Protein AF-A0A8X6SL65-F1 (afdb_monomer)

pLDDT: mean 75.47, std 13.27, range [34.38, 93.31]

InterPro domains:
  IPR036397 Ribonuclease H superfamily [G3DSA:3.30.420.10] (1-70)

Nearest PDB structures (foldseek):
  6hyf-assembly3_C  TM=5.095E-01  e=6.539E+00  Rattus norvegicus
  2rbl-assembly1_B  TM=4.753E-01  e=6.964E+00  Homo sapiens
  1wf5-assembly1_A  TM=3.736E-01  e=4.484E+00  Homo sapiens

Secondary structure (DSSP, 8-state):
---GGGG--EEEEEEEETTS----TT-----SS---------TT--EEEEEEEEETTEEEEEEEEEEPPP--

Mean predicted aligned error: 11.42 Å

Organism: Trichonephila clavipes (NCBI:txid2585209)

Structure (mmCIF, N/CA/C/O backbone):
data_AF-A0A8X6SL65-F1
#
_entry.id   AF-A0A8X6SL65-F1
#
loop_
_atom_site.group_PDB
_atom_site.id
_atom_site.type_symbol
_atom_site.label_atom_id
_atom_site.label_alt_id
_atom_site.label_comp_id
_atom_site.label_asym_id
_atom_site.label_entity_id
_atom_site.label_seq_id
_atom_site.pdbx_PDB_ins_code
_atom_site.Cartn_x
_atom_site.Cartn_y
_atom_site.Cartn_z
_atom_site.occupancy
_atom_site.B_iso_or_equiv
_atom_site.auth_seq_id
_atom_site.auth_comp_id
_atom_site.auth_asym_id
_atom_site.auth_atom_id
_atom_site.pdbx_PDB_model_num
ATOM 1 N N . MET A 1 1 ? 11.065 -2.843 -28.227 1.00 61.44 1 MET A N 1
ATOM 2 C CA . MET A 1 1 ? 10.250 -1.823 -27.534 1.00 61.44 1 MET A CA 1
ATOM 3 C C . MET A 1 1 ? 10.866 -1.637 -26.160 1.00 61.44 1 MET A C 1
ATOM 5 O O . MET A 1 1 ? 11.121 -2.636 -25.505 1.00 61.44 1 MET A O 1
ATOM 9 N N . VAL A 1 2 ? 11.252 -0.421 -25.775 1.00 75.06 2 VAL A N 1
ATOM 10 C CA . VAL A 1 2 ? 11.860 -0.200 -24.453 1.00 75.06 2 VAL A CA 1
ATOM 11 C C . VAL A 1 2 ? 10.757 -0.350 -23.409 1.00 75.06 2 VAL A C 1
ATOM 13 O O . VAL A 1 2 ? 9.766 0.374 -23.470 1.00 75.06 2 VAL A O 1
ATOM 16 N N . ASP A 1 3 ? 10.924 -1.280 -22.470 1.00 82.56 3 ASP A N 1
ATOM 17 C CA . ASP A 1 3 ? 9.999 -1.492 -21.351 1.00 82.56 3 ASP A CA 1
ATOM 18 C C . ASP A 1 3 ? 10.092 -0.327 -20.356 1.00 82.56 3 ASP A C 1
ATOM 20 O O . ASP A 1 3 ? 10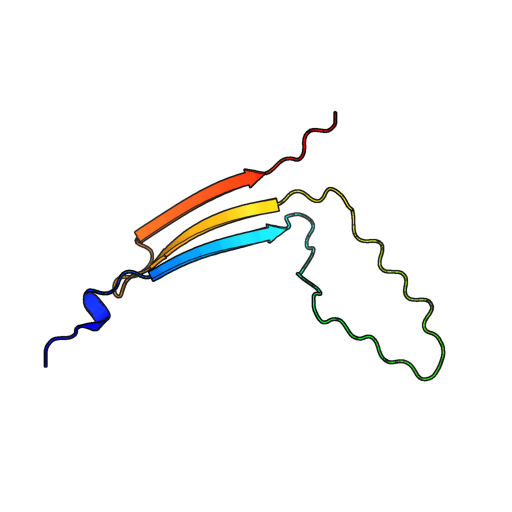.692 -0.428 -19.285 1.00 82.56 3 ASP A O 1
ATOM 24 N N . PHE A 1 4 ? 9.525 0.820 -20.731 1.00 84.00 4 PHE A N 1
ATOM 25 C CA . PHE A 1 4 ? 9.557 2.054 -19.946 1.00 84.00 4 PHE A CA 1
ATOM 26 C C . PHE A 1 4 ? 8.999 1.856 -18.531 1.00 84.00 4 PHE A C 1
ATOM 28 O O . PHE A 1 4 ? 9.556 2.376 -17.568 1.00 84.00 4 PHE A O 1
ATOM 35 N N . HIS A 1 5 ? 7.977 1.009 -18.392 1.00 83.00 5 HIS A N 1
ATOM 36 C CA . HIS A 1 5 ? 7.362 0.663 -17.111 1.00 83.00 5 HIS A CA 1
ATOM 37 C C . HIS A 1 5 ? 8.348 0.059 -16.094 1.00 83.00 5 HIS A C 1
ATOM 39 O O . HIS A 1 5 ? 8.139 0.202 -14.894 1.00 83.00 5 HIS A O 1
ATOM 45 N N . LYS A 1 6 ? 9.461 -0.549 -16.538 1.00 88.00 6 LYS A N 1
ATOM 46 C CA . LYS A 1 6 ? 10.504 -1.085 -15.642 1.00 88.00 6 LYS A CA 1
ATOM 47 C C . LYS A 1 6 ? 11.371 -0.011 -14.988 1.00 88.00 6 LYS A C 1
ATOM 49 O O . LYS A 1 6 ? 12.114 -0.316 -14.062 1.00 88.00 6 LYS A O 1
ATOM 54 N N . ARG A 1 7 ? 11.288 1.232 -15.468 1.00 87.88 7 ARG A N 1
ATOM 55 C CA . ARG A 1 7 ? 12.038 2.387 -14.954 1.00 87.88 7 ARG A CA 1
ATOM 56 C C . ARG A 1 7 ? 11.180 3.321 -14.099 1.00 87.88 7 ARG A C 1
ATOM 58 O O . ARG A 1 7 ? 11.696 4.318 -13.609 1.00 87.88 7 ARG A O 1
ATOM 65 N N . ILE A 1 8 ? 9.890 3.021 -13.943 1.00 90.62 8 ILE A N 1
ATOM 66 C CA . ILE A 1 8 ? 8.976 3.821 -13.128 1.00 90.62 8 ILE A CA 1
ATOM 67 C C . ILE A 1 8 ? 9.066 3.347 -11.677 1.00 90.62 8 ILE A C 1
ATOM 69 O O . ILE A 1 8 ? 8.971 2.150 -11.399 1.00 90.62 8 ILE A O 1
ATOM 73 N N . LEU A 1 9 ? 9.232 4.305 -10.767 1.00 92.44 9 LEU A N 1
ATOM 74 C CA . LEU A 1 9 ? 9.130 4.109 -9.327 1.00 92.44 9 LEU A CA 1
ATOM 75 C C . LEU A 1 9 ? 7.818 4.738 -8.853 1.00 92.44 9 LEU A C 1
ATOM 77 O O . LEU A 1 9 ? 7.602 5.934 -9.036 1.00 92.44 9 LEU A O 1
ATOM 81 N N . PHE A 1 10 ? 6.953 3.934 -8.249 1.00 91.94 10 PHE A N 1
ATOM 82 C CA . PHE A 1 10 ? 5.747 4.390 -7.571 1.00 91.94 10 PHE A CA 1
ATOM 83 C C . PHE A 1 10 ? 6.043 4.541 -6.084 1.00 91.94 10 PHE A C 1
ATOM 85 O O . PHE A 1 10 ? 6.762 3.722 -5.515 1.00 91.94 10 PHE A O 1
ATOM 92 N N . SER A 1 11 ? 5.480 5.556 -5.441 1.00 93.31 11 SER A N 1
ATOM 93 C CA . SER A 1 11 ? 5.577 5.738 -3.995 1.00 93.31 11 SER A CA 1
ATOM 94 C C . SER A 1 11 ? 4.266 6.263 -3.450 1.00 93.31 11 SER A C 1
ATOM 96 O O . SER A 1 11 ? 3.658 7.119 -4.08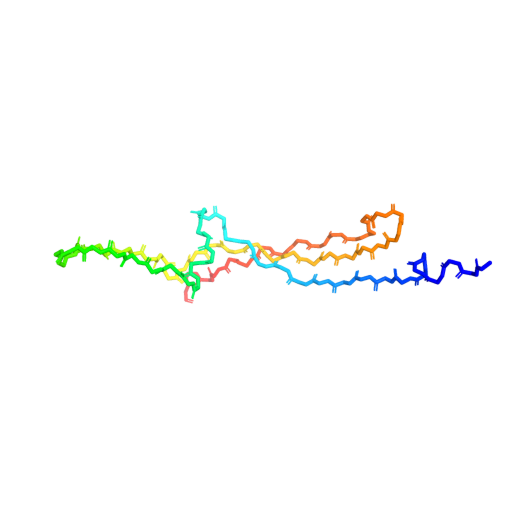9 1.00 93.31 11 SER A O 1
ATOM 98 N N . ASP A 1 12 ? 3.866 5.782 -2.280 1.00 93.25 12 ASP A N 1
ATOM 99 C CA . ASP A 1 12 ? 2.645 6.232 -1.619 1.00 93.25 12 ASP A CA 1
ATOM 100 C C . ASP A 1 12 ? 2.762 6.157 -0.091 1.00 93.25 12 ASP A C 1
ATOM 102 O O . ASP A 1 12 ? 3.623 5.451 0.458 1.00 93.25 12 ASP A O 1
ATOM 106 N N . GLU A 1 13 ? 1.878 6.891 0.578 1.00 91.44 13 GLU A N 1
ATOM 107 C CA . GLU A 1 13 ? 1.669 6.873 2.019 1.00 91.44 13 GLU A CA 1
ATOM 108 C C . GLU A 1 13 ? 0.302 6.258 2.341 1.00 91.44 13 GLU A C 1
ATOM 110 O O . GLU A 1 13 ? -0.737 6.725 1.882 1.00 91.44 13 GLU A O 1
ATOM 115 N N . ALA A 1 14 ? 0.294 5.237 3.197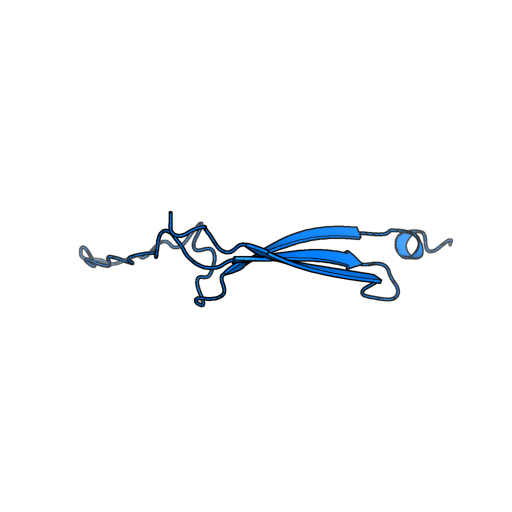 1.00 86.44 14 ALA A N 1
ATOM 116 C CA . ALA A 1 14 ? -0.927 4.604 3.676 1.00 86.44 14 ALA A CA 1
ATOM 117 C C . ALA A 1 14 ? -0.990 4.606 5.208 1.00 86.44 14 ALA A C 1
ATOM 119 O O . ALA A 1 14 ? -0.005 4.320 5.895 1.00 86.44 14 ALA A O 1
ATOM 120 N N . HIS A 1 15 ? -2.178 4.875 5.748 1.00 84.19 15 HIS A N 1
ATOM 121 C CA . HIS A 1 15 ? -2.453 4.813 7.182 1.00 84.19 15 HIS A CA 1
ATOM 122 C C . HIS A 1 15 ? -3.269 3.564 7.521 1.00 84.19 15 HIS A C 1
ATOM 124 O O . HIS A 1 15 ? -4.352 3.349 6.976 1.00 84.19 15 HIS A O 1
ATOM 130 N N . PHE A 1 16 ? -2.776 2.774 8.472 1.00 79.75 16 PHE A N 1
ATOM 131 C CA . PHE A 1 16 ? -3.451 1.596 9.007 1.00 79.75 16 PHE A CA 1
ATOM 132 C C . PHE A 1 16 ? -3.790 1.821 10.473 1.00 79.75 16 PHE A C 1
ATOM 134 O O . PHE A 1 16 ? -2.924 2.188 11.263 1.00 79.75 16 PHE A O 1
ATOM 141 N N . TRP A 1 17 ? -5.034 1.578 10.861 1.00 79.31 17 TRP A N 1
ATOM 142 C CA . TRP A 1 17 ? -5.445 1.664 12.258 1.00 79.31 17 TRP A CA 1
ATOM 143 C C . TRP A 1 17 ? -5.229 0.308 12.937 1.00 79.31 17 TRP A C 1
ATOM 145 O O . TRP A 1 17 ? -5.661 -0.724 12.423 1.00 79.31 17 TRP A O 1
ATOM 155 N N . LEU A 1 18 ? -4.536 0.288 14.079 1.00 75.00 18 LEU A N 1
ATOM 156 C CA . LEU A 1 18 ? -4.135 -0.959 14.753 1.00 75.00 18 LEU A CA 1
ATOM 157 C C . LEU A 1 18 ? -5.258 -1.596 15.584 1.00 75.00 18 LEU A C 1
ATOM 159 O O 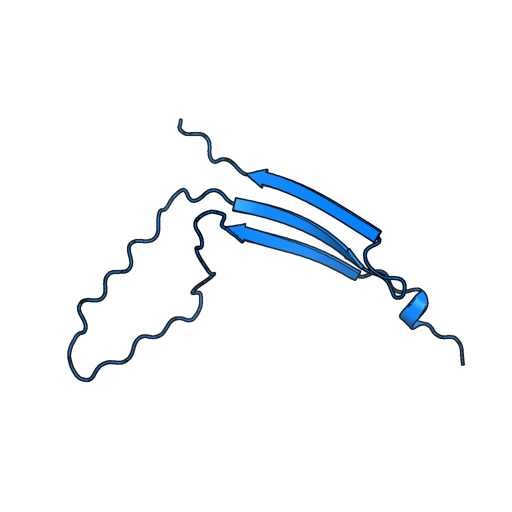. LEU A 1 18 ? -5.164 -2.752 15.979 1.00 75.00 18 LEU A O 1
ATOM 163 N N . ASN A 1 19 ? -6.345 -0.867 15.814 1.00 72.81 19 ASN A N 1
ATOM 164 C CA . ASN A 1 19 ? -7.528 -1.314 16.550 1.00 72.81 19 ASN A CA 1
ATOM 165 C C . ASN A 1 19 ? -8.549 -2.080 15.680 1.00 72.81 19 ASN A C 1
ATOM 167 O O . ASN A 1 19 ? -9.699 -2.234 16.084 1.00 72.81 19 ASN A O 1
ATOM 171 N N . GLY A 1 20 ? -8.175 -2.495 14.462 1.00 62.56 20 GLY A N 1
ATOM 172 C CA . GLY A 1 20 ? -9.102 -3.121 13.511 1.00 62.56 20 GLY A CA 1
ATOM 173 C C . GLY A 1 20 ? -10.126 -2.150 12.910 1.00 62.56 20 GLY A C 1
ATOM 174 O O . GLY A 1 20 ? -11.067 -2.580 12.239 1.00 62.56 20 GLY A O 1
ATOM 175 N N . TYR A 1 21 ? -9.956 -0.841 13.124 1.00 64.75 21 TYR A N 1
ATOM 176 C CA . TYR A 1 21 ? -10.792 0.180 12.510 1.00 64.75 21 TYR A CA 1
ATOM 177 C C . TYR A 1 21 ? -10.494 0.267 11.012 1.00 64.75 21 TYR A C 1
ATOM 179 O O . TYR A 1 21 ? -9.480 0.805 10.569 1.00 64.75 21 TYR A O 1
ATOM 187 N N . PHE A 1 22 ? -11.399 -0.274 10.205 1.00 59.09 22 PHE A N 1
ATOM 188 C CA . PHE A 1 22 ? -11.414 0.004 8.776 1.00 59.09 22 PHE A CA 1
ATOM 189 C C . PHE A 1 22 ? -11.933 1.419 8.532 1.00 59.09 22 PHE A C 1
ATOM 191 O O . PHE A 1 22 ? -12.856 1.874 9.206 1.00 59.09 22 PHE A O 1
ATOM 198 N N . ASN A 1 23 ? -11.366 2.105 7.539 1.00 60.97 23 ASN A N 1
ATOM 199 C CA . ASN A 1 23 ? -11.844 3.414 7.117 1.00 60.97 23 ASN A CA 1
ATOM 200 C C . ASN A 1 23 ? -13.271 3.281 6.542 1.00 60.97 23 ASN A C 1
ATOM 202 O O . ASN A 1 23 ? -13.459 2.976 5.367 1.00 60.97 23 ASN A O 1
ATOM 206 N N . LYS A 1 24 ? -14.289 3.478 7.387 1.00 63.97 24 L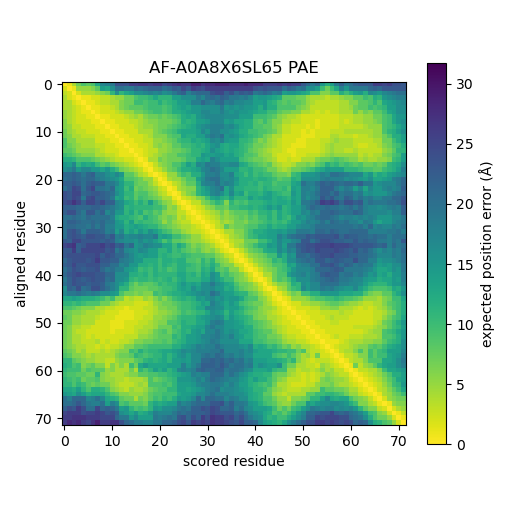YS A N 1
ATOM 207 C CA . LYS A 1 24 ? -15.719 3.382 7.051 1.00 63.97 24 LYS A CA 1
ATOM 208 C C . LYS A 1 24 ? -16.239 4.636 6.345 1.00 63.97 24 LYS A C 1
ATOM 210 O O . LYS A 1 24 ? -17.387 5.023 6.545 1.00 63.97 24 LYS A O 1
ATOM 215 N N . HIS A 1 25 ? -15.417 5.268 5.508 1.00 58.47 25 HIS A N 1
ATOM 216 C CA . HIS A 1 25 ? -15.733 6.563 4.902 1.00 58.47 25 HIS A CA 1
ATOM 217 C C . HIS A 1 25 ? -17.021 6.556 4.052 1.00 58.47 25 HIS A C 1
ATOM 219 O O . HIS A 1 25 ? -17.533 7.623 3.747 1.00 58.47 25 HIS A O 1
ATOM 225 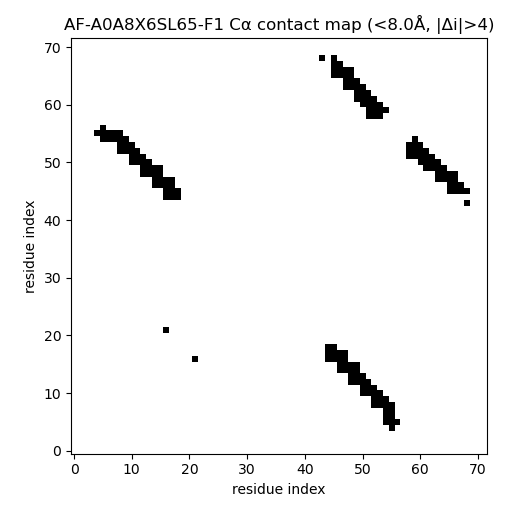N N . ASN A 1 26 ? -17.569 5.375 3.722 1.00 59.72 26 ASN A N 1
ATOM 226 C CA . ASN A 1 26 ? -18.870 5.190 3.071 1.00 59.72 26 ASN A CA 1
ATOM 227 C C . ASN A 1 26 ? -19.679 3.997 3.642 1.00 59.72 26 ASN A C 1
ATOM 229 O O . ASN A 1 26 ? -20.312 3.257 2.887 1.00 59.72 26 ASN A O 1
ATOM 233 N N . CYS A 1 27 ? -19.676 3.749 4.959 1.00 67.12 27 CYS A N 1
ATOM 234 C CA . CYS A 1 27 ? -20.591 2.747 5.529 1.00 67.12 27 CYS A CA 1
ATOM 235 C C . CYS A 1 27 ? -22.014 3.308 5.641 1.00 67.12 27 CYS A C 1
ATOM 237 O O . CYS A 1 27 ? -22.319 4.060 6.563 1.00 67.12 27 CYS A O 1
ATOM 239 N N . ARG A 1 28 ? -22.901 2.901 4.727 1.00 72.44 28 ARG A N 1
ATOM 240 C CA . ARG A 1 28 ? -24.338 3.186 4.811 1.00 72.44 28 ARG A CA 1
ATOM 241 C C . ARG A 1 28 ? -25.093 1.940 5.266 1.00 72.44 28 ARG A C 1
ATOM 243 O O . ARG A 1 28 ? -25.142 0.949 4.545 1.00 72.44 28 ARG A O 1
ATOM 250 N N . ILE A 1 29 ? -25.657 1.999 6.469 1.00 71.12 29 ILE A N 1
ATOM 251 C CA . ILE A 1 29 ? -26.516 0.951 7.030 1.00 71.12 29 ILE A CA 1
ATOM 252 C C . ILE A 1 29 ? -27.953 1.264 6.602 1.00 71.12 29 ILE A C 1
ATOM 254 O O . ILE A 1 29 ? -28.433 2.372 6.834 1.00 71.12 29 ILE A O 1
ATOM 258 N N . TRP A 1 30 ? -28.627 0.309 5.964 1.00 78.44 30 TRP A N 1
ATOM 259 C CA . TRP A 1 30 ? -30.034 0.424 5.577 1.00 78.44 30 TRP A CA 1
ATOM 260 C C . TRP A 1 30 ? -30.888 -0.493 6.454 1.00 78.44 30 TRP A C 1
ATOM 262 O O . TRP A 1 30 ? -30.490 -1.621 6.728 1.00 78.44 30 TRP A O 1
ATOM 272 N N . SER A 1 31 ? -32.044 -0.005 6.901 1.00 74.25 31 SER A N 1
ATOM 273 C CA . SER A 1 31 ? -33.027 -0.753 7.693 1.00 74.25 31 SER A CA 1
ATOM 274 C C . SER A 1 31 ? -34.415 -0.146 7.474 1.00 74.25 31 SER A C 1
ATOM 276 O O . SER A 1 31 ? -34.521 1.063 7.266 1.00 74.25 31 SER A O 1
ATOM 278 N N . GLU A 1 32 ? -35.469 -0.965 7.514 1.00 85.38 32 GLU A N 1
ATOM 279 C CA . GLU A 1 32 ? -36.866 -0.515 7.376 1.00 85.38 32 GLU A CA 1
ATOM 280 C C . GLU A 1 32 ? -37.366 0.267 8.607 1.00 85.38 32 GLU A C 1
ATOM 282 O O . GLU A 1 32 ? -38.244 1.118 8.487 1.00 85.38 32 GLU A O 1
ATOM 287 N N . ALA A 1 33 ? -36.766 0.040 9.781 1.00 82.94 33 ALA A N 1
ATOM 288 C CA . ALA A 1 33 ? -36.984 0.805 11.013 1.00 82.94 33 ALA A CA 1
ATOM 289 C C . ALA A 1 33 ? -35.657 1.385 11.531 1.00 82.94 33 ALA A C 1
ATOM 291 O O . ALA A 1 33 ? -34.599 0.825 11.239 1.00 82.94 33 ALA A O 1
ATOM 292 N N . ASN A 1 34 ? -35.692 2.489 12.297 1.00 79.38 34 ASN A N 1
ATOM 293 C CA . ASN A 1 34 ? -34.484 3.139 12.830 1.00 79.38 34 ASN A CA 1
ATOM 294 C C . ASN A 1 34 ? -33.614 2.114 13.586 1.00 79.38 34 ASN A C 1
ATOM 296 O O . ASN A 1 34 ? -34.016 1.677 14.666 1.00 79.38 34 ASN A O 1
ATOM 300 N N . PRO A 1 35 ? -32.439 1.731 13.053 1.00 71.25 35 PRO A N 1
ATOM 301 C CA . PRO A 1 35 ? -31.711 0.581 13.568 1.00 71.25 35 PRO A CA 1
ATOM 302 C C . PRO A 1 35 ? -30.993 0.865 14.898 1.00 71.25 35 PRO A C 1
ATOM 304 O O . PRO A 1 35 ? -30.404 -0.052 15.454 1.00 71.25 35 PRO A O 1
ATOM 307 N N . GLN A 1 36 ? -31.021 2.106 15.418 1.00 72.88 36 GLN A N 1
ATOM 308 C CA . GLN A 1 36 ? -30.316 2.526 16.646 1.00 72.88 36 GLN A CA 1
ATOM 309 C C . GLN A 1 36 ? -28.843 2.072 16.694 1.00 72.88 36 GLN A C 1
ATOM 311 O O . GLN A 1 36 ? -28.271 1.852 17.760 1.00 72.88 36 GLN A O 1
ATOM 316 N N . VAL A 1 37 ? -28.208 1.917 15.528 1.00 68.44 37 VAL A N 1
ATOM 317 C CA . VAL A 1 37 ? -26.816 1.475 15.451 1.00 68.44 37 VAL A CA 1
ATOM 318 C C . VAL A 1 37 ? -25.918 2.680 15.695 1.00 68.44 37 VAL A C 1
ATOM 320 O O . VAL A 1 37 ? -25.634 3.461 14.788 1.00 68.44 37 VAL A O 1
ATOM 323 N N . TYR A 1 38 ? -25.463 2.813 16.937 1.00 65.56 38 TYR A N 1
ATOM 324 C CA . TYR A 1 38 ? -24.376 3.705 17.316 1.00 65.56 38 TYR A CA 1
ATOM 325 C C . TYR A 1 38 ? -23.068 2.917 17.242 1.00 65.56 38 TYR A C 1
ATOM 327 O O . TYR A 1 38 ? -22.847 1.983 18.008 1.00 65.56 38 TYR A O 1
ATOM 335 N N . VAL A 1 39 ? -22.206 3.261 16.283 1.00 66.06 39 VAL A N 1
ATOM 336 C CA . VAL A 1 39 ? -20.831 2.748 16.245 1.00 66.06 39 VAL A CA 1
ATOM 337 C C . VAL A 1 39 ? -19.951 3.809 16.884 1.00 66.06 39 VAL A C 1
ATOM 339 O O . VAL A 1 39 ? -19.581 4.781 16.230 1.00 66.06 39 VAL A O 1
ATOM 342 N N . GLU A 1 40 ? -19.633 3.638 18.163 1.00 60.56 40 GLU A N 1
ATOM 343 C CA . GLU A 1 40 ? -18.639 4.479 18.821 1.00 60.56 40 GLU A CA 1
ATOM 344 C C . GLU A 1 40 ? -17.265 4.191 18.214 1.00 60.56 40 GLU A C 1
ATOM 346 O O . GLU A 1 40 ? -16.735 3.081 18.292 1.00 60.56 40 GLU A O 1
ATOM 351 N N . THR A 1 41 ? -16.693 5.191 17.550 1.00 60.28 41 THR A N 1
ATOM 352 C CA . THR A 1 41 ? -15.327 5.119 17.037 1.00 60.28 41 THR A CA 1
ATOM 353 C C . THR A 1 41 ? -14.387 5.755 18.054 1.00 60.28 41 THR A C 1
ATOM 355 O O . THR A 1 41 ? -14.579 6.930 18.381 1.00 60.28 41 THR A O 1
ATOM 358 N N . PRO A 1 42 ? -13.363 5.041 18.547 1.00 62.53 42 PRO A N 1
ATOM 359 C CA . PRO A 1 42 ? -12.422 5.627 19.485 1.00 62.53 42 PRO A CA 1
ATOM 360 C C . PRO A 1 42 ? -11.672 6.791 18.828 1.00 62.53 42 PRO A C 1
ATOM 362 O O . PRO A 1 42 ? -10.966 6.608 17.833 1.00 62.53 42 PRO A O 1
ATOM 365 N N . LEU A 1 43 ? -11.814 7.982 19.417 1.00 60.72 43 LEU A N 1
ATOM 366 C CA . LEU A 1 43 ? -11.239 9.244 18.931 1.00 60.72 43 LEU A CA 1
ATOM 367 C C . LEU A 1 43 ? -9.700 9.204 18.826 1.00 60.72 43 LEU A C 1
ATOM 369 O O . LEU A 1 43 ? -9.123 9.868 17.971 1.00 60.72 43 LEU A O 1
ATOM 373 N N . HIS A 1 44 ? -9.040 8.384 19.652 1.00 64.62 44 HIS A N 1
ATOM 374 C CA . HIS A 1 44 ? -7.577 8.302 19.771 1.00 64.62 44 HIS A CA 1
ATOM 375 C C . HIS A 1 44 ? -7.052 6.895 19.486 1.00 64.62 44 HIS A C 1
ATOM 377 O O . HIS A 1 44 ? -6.415 6.253 20.319 1.00 64.62 44 HIS A O 1
ATOM 383 N N . SER A 1 45 ? -7.354 6.390 18.298 1.00 66.12 45 SER A N 1
ATOM 384 C CA . SER A 1 45 ? -6.881 5.073 17.880 1.00 66.12 45 SER A CA 1
ATOM 385 C C . SER A 1 45 ? -5.427 5.138 17.412 1.00 66.12 45 SER A C 1
ATOM 387 O O . SER A 1 45 ? -5.064 6.022 16.634 1.00 66.12 45 SER A O 1
ATOM 389 N N . GLU A 1 46 ? -4.588 4.201 17.865 1.00 77.88 46 GLU A N 1
ATOM 390 C CA . GLU A 1 46 ? -3.216 4.096 17.364 1.00 77.88 46 GLU A CA 1
ATOM 391 C C . GLU A 1 46 ? -3.222 3.823 15.856 1.00 77.88 46 GLU A C 1
ATOM 393 O O . GLU A 1 46 ? -3.891 2.902 15.369 1.00 77.88 46 GLU A O 1
ATOM 398 N N . LYS A 1 47 ? -2.451 4.625 15.117 1.00 82.62 47 LYS A N 1
ATOM 399 C CA . LYS A 1 47 ? -2.281 4.478 13.673 1.00 82.62 47 LYS A CA 1
ATOM 400 C C . LYS A 1 47 ? -0.828 4.187 13.321 1.00 82.62 47 LYS A C 1
ATOM 402 O O . LYS A 1 47 ? 0.114 4.745 13.890 1.00 82.62 47 LYS A O 1
ATOM 407 N N . LEU A 1 48 ? -0.664 3.300 12.353 1.00 84.12 48 LEU A N 1
ATOM 408 C CA . LEU A 1 48 ? 0.589 2.967 11.712 1.00 84.12 48 LEU A CA 1
ATOM 409 C C . LEU A 1 48 ? 0.608 3.606 10.330 1.00 84.12 48 LEU A C 1
ATOM 411 O O . LEU A 1 48 ? -0.154 3.227 9.444 1.00 84.12 48 LEU A O 1
ATOM 415 N N . THR A 1 49 ? 1.519 4.546 10.144 1.00 86.88 49 THR A N 1
ATOM 416 C CA . THR A 1 49 ? 1.757 5.169 8.847 1.00 86.88 49 THR A CA 1
ATOM 417 C C . THR A 1 49 ? 2.874 4.422 8.143 1.00 86.88 49 THR A C 1
ATOM 419 O O . THR A 1 49 ? 3.961 4.241 8.705 1.00 86.88 49 THR A O 1
ATOM 422 N N . VAL A 1 50 ? 2.605 3.965 6.926 1.00 86.88 50 VAL A N 1
ATOM 423 C CA . VAL A 1 50 ? 3.550 3.224 6.098 1.00 86.88 50 VAL A CA 1
ATOM 424 C C . VAL A 1 50 ? 3.812 4.009 4.828 1.00 86.88 50 VAL A C 1
ATOM 426 O O . VAL A 1 50 ? 2.889 4.360 4.106 1.00 86.88 50 VAL A O 1
ATOM 429 N N . TRP A 1 51 ? 5.088 4.219 4.544 1.00 91.81 51 TRP A N 1
ATOM 430 C CA . TRP A 1 51 ? 5.562 4.709 3.260 1.00 91.81 51 TRP A CA 1
ATOM 431 C C . TRP A 1 51 ? 6.122 3.528 2.486 1.00 91.81 51 TRP A C 1
ATOM 433 O O . TRP A 1 51 ? 6.978 2.813 3.018 1.00 91.81 51 TRP A O 1
ATOM 443 N N . CYS A 1 52 ? 5.652 3.315 1.260 1.00 91.25 52 CYS A N 1
ATOM 444 C CA . CYS A 1 52 ? 6.144 2.244 0.401 1.00 91.25 52 CYS A CA 1
ATOM 445 C C . CYS A 1 52 ? 6.566 2.792 -0.958 1.00 91.25 52 CYS A C 1
ATOM 447 O O . CYS A 1 52 ? 5.869 3.626 -1.528 1.00 91.25 52 CYS A O 1
ATOM 449 N N . ALA A 1 53 ? 7.677 2.282 -1.490 1.00 92.06 53 ALA A N 1
ATOM 450 C CA . ALA A 1 53 ? 8.072 2.486 -2.877 1.00 92.06 53 ALA A CA 1
ATOM 451 C C . ALA A 1 53 ? 8.096 1.148 -3.630 1.00 92.06 53 ALA A C 1
ATOM 453 O O . ALA A 1 53 ? 8.626 0.152 -3.129 1.00 92.06 53 ALA A O 1
ATOM 454 N N . LEU A 1 54 ? 7.516 1.131 -4.826 1.00 92.06 54 LEU A N 1
ATOM 455 C CA . LEU A 1 54 ? 7.328 -0.032 -5.687 1.00 92.06 54 LEU A CA 1
ATOM 456 C C . LEU A 1 54 ? 7.924 0.246 -7.062 1.00 92.06 54 LEU A C 1
ATOM 458 O O . LEU A 1 54 ? 7.771 1.332 -7.614 1.00 92.06 54 LEU A O 1
ATOM 462 N N . TRP A 1 55 ? 8.545 -0.761 -7.652 1.00 91.44 55 TRP A N 1
ATOM 463 C CA . TRP A 1 55 ? 8.979 -0.730 -9.043 1.00 91.44 55 TRP A CA 1
ATOM 464 C C . TRP A 1 55 ? 8.714 -2.093 -9.685 1.00 91.44 55 TRP A C 1
ATOM 466 O O . TRP A 1 55 ? 8.237 -3.015 -9.024 1.00 91.44 55 TRP A O 1
ATOM 476 N N . ALA A 1 56 ? 9.020 -2.258 -10.972 1.00 88.19 56 ALA A N 1
ATOM 477 C CA . ALA A 1 56 ? 8.711 -3.500 -11.688 1.00 88.19 56 ALA A CA 1
ATOM 478 C C . ALA A 1 56 ? 9.371 -4.767 -11.102 1.00 88.19 56 ALA A C 1
ATOM 480 O O . ALA A 1 56 ? 8.904 -5.868 -11.373 1.00 88.19 56 ALA A O 1
ATOM 481 N N . GLY A 1 57 ? 10.435 -4.626 -10.304 1.00 87.19 57 GLY A N 1
ATOM 482 C CA . GLY A 1 57 ? 11.072 -5.732 -9.582 1.00 87.19 57 GLY A CA 1
ATOM 483 C C . GLY A 1 57 ? 10.498 -6.018 -8.188 1.00 87.19 57 GLY A C 1
ATOM 484 O O . GLY A 1 57 ? 10.999 -6.915 -7.518 1.00 87.19 57 GLY A O 1
ATOM 485 N N . GLY A 1 58 ? 9.482 -5.275 -7.734 1.00 85.62 58 GLY A N 1
ATOM 486 C CA . GLY A 1 58 ? 8.824 -5.464 -6.437 1.00 85.62 58 GLY A CA 1
ATOM 487 C C . GLY A 1 58 ? 8.939 -4.261 -5.494 1.00 85.62 58 GLY A C 1
ATOM 488 O O . GLY A 1 58 ? 9.002 -3.109 -5.928 1.00 85.62 58 GLY A O 1
ATOM 489 N N . ILE A 1 59 ? 8.935 -4.528 -4.184 1.00 82.25 59 ILE A N 1
ATOM 490 C CA . ILE A 1 59 ? 9.041 -3.502 -3.133 1.00 82.25 59 ILE A CA 1
ATOM 491 C C . ILE A 1 59 ? 10.498 -3.079 -2.971 1.00 82.25 59 ILE A C 1
ATOM 493 O O . ILE A 1 59 ? 11.376 -3.918 -2.787 1.00 82.25 59 ILE A O 1
ATOM 497 N N . LEU A 1 60 ? 10.744 -1.771 -3.012 1.00 81.19 60 LEU A N 1
ATOM 498 C CA . LEU A 1 60 ? 12.080 -1.199 -2.867 1.00 81.19 60 LEU A CA 1
ATOM 499 C C . LEU A 1 60 ? 12.346 -0.692 -1.447 1.00 81.19 60 LEU A C 1
ATOM 501 O O . LEU A 1 60 ? 13.437 -0.874 -0.916 1.00 81.19 60 LEU A O 1
ATOM 505 N N . LEU A 1 61 ? 11.356 -0.056 -0.821 1.00 80.31 61 LEU A N 1
ATOM 506 C CA .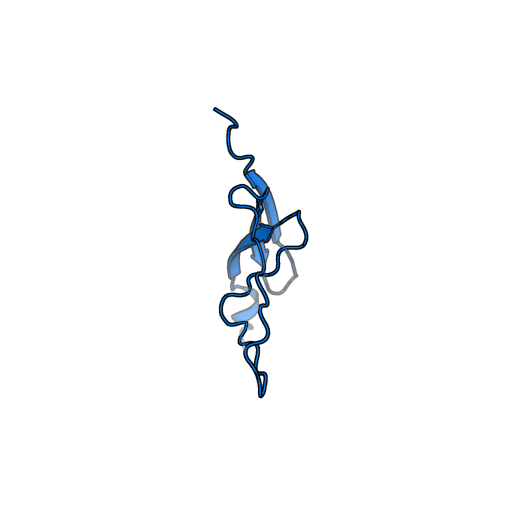 LEU A 1 61 ? 11.499 0.509 0.517 1.00 80.31 61 LEU A CA 1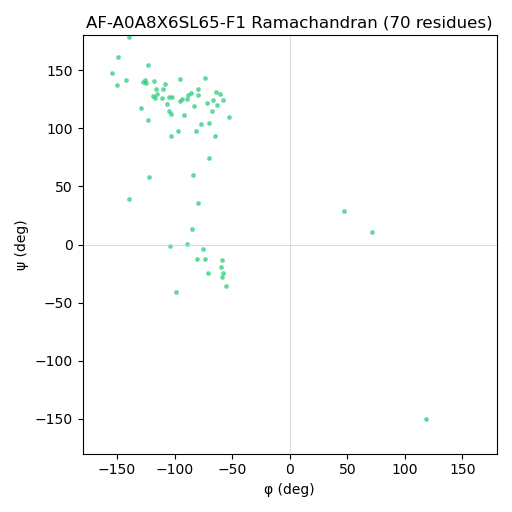
ATOM 507 C C . LEU A 1 61 ? 10.159 0.492 1.239 1.00 80.31 61 LEU A C 1
ATOM 509 O O . LEU A 1 61 ? 9.144 0.871 0.661 1.00 80.31 61 LEU A O 1
ATOM 513 N N . GLN A 1 62 ? 10.187 0.110 2.515 1.00 80.75 62 GLN A N 1
ATOM 514 C CA . GLN A 1 62 ? 9.063 0.247 3.429 1.00 80.75 62 GLN A CA 1
ATOM 515 C C . GLN A 1 62 ? 9.536 0.942 4.708 1.00 80.75 62 GLN A C 1
ATOM 517 O O . GLN A 1 62 ? 10.363 0.402 5.446 1.00 80.75 62 GLN A O 1
ATOM 522 N N . LYS A 1 63 ? 8.994 2.125 5.003 1.00 83.94 63 LYS A N 1
ATOM 523 C CA . LYS A 1 63 ? 9.209 2.817 6.280 1.00 83.94 63 LYS A CA 1
ATOM 524 C C . LYS A 1 63 ? 7.920 2.812 7.085 1.00 83.94 63 LYS A C 1
ATOM 526 O O . LYS A 1 63 ? 6.855 3.110 6.558 1.00 83.94 63 LYS A O 1
ATOM 531 N N . ARG A 1 64 ? 8.033 2.473 8.367 1.00 81.69 64 ARG A N 1
ATOM 532 C CA . ARG A 1 64 ? 6.917 2.394 9.311 1.00 81.69 64 ARG A CA 1
ATOM 533 C C . ARG A 1 64 ? 7.115 3.421 10.414 1.00 81.69 64 ARG A C 1
ATOM 535 O O . ARG A 1 64 ? 8.157 3.416 11.063 1.00 81.69 64 ARG A O 1
ATOM 542 N N . SER A 1 65 ? 6.112 4.262 10.628 1.00 79.38 65 SER A N 1
ATOM 543 C CA . SER A 1 65 ? 6.105 5.276 11.679 1.00 79.38 65 SER A CA 1
ATOM 544 C C . SER A 1 65 ? 4.876 5.064 12.564 1.00 79.38 65 SER A C 1
ATOM 546 O O . SER A 1 65 ? 3.757 5.335 12.118 1.00 79.38 65 SER A O 1
ATOM 548 N N . PRO A 1 66 ? 5.046 4.568 13.802 1.00 75.31 66 PRO A N 1
ATOM 549 C CA . PRO A 1 66 ? 3.968 4.547 14.781 1.00 75.31 66 PRO A CA 1
ATOM 550 C C . PRO A 1 66 ? 3.614 5.986 15.163 1.00 75.31 66 PRO A C 1
ATOM 552 O O . PRO A 1 66 ? 4.479 6.739 15.607 1.00 75.31 66 PRO A O 1
ATOM 555 N N . GLN A 1 67 ? 2.353 6.375 15.007 1.00 67.12 67 GLN A N 1
ATOM 556 C CA . GLN A 1 67 ? 1.841 7.634 15.543 1.00 67.12 67 GLN A CA 1
ATOM 557 C C . GLN A 1 67 ? 1.027 7.298 16.789 1.00 67.12 67 GLN A C 1
ATOM 559 O O . GLN A 1 67 ? -0.156 6.966 16.712 1.00 67.12 67 GLN A O 1
ATOM 564 N N 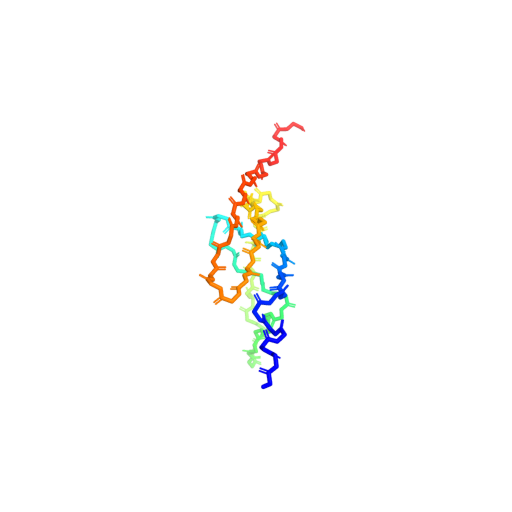. ARG A 1 68 ? 1.696 7.353 17.945 1.00 57.88 68 ARG A N 1
ATOM 565 C CA . ARG A 1 68 ? 1.022 7.354 19.244 1.00 57.88 68 ARG A CA 1
ATOM 566 C C . ARG A 1 68 ? 0.597 8.786 19.524 1.00 57.88 68 ARG A C 1
ATOM 568 O O . ARG A 1 68 ? 1.445 9.675 19.563 1.00 57.88 68 ARG A O 1
ATOM 575 N N . TYR A 1 69 ? -0.701 9.016 19.679 1.00 55.16 69 TYR A N 1
ATOM 576 C CA . TYR A 1 69 ? -1.162 10.287 20.223 1.00 55.16 69 TYR A CA 1
ATOM 577 C C . TYR A 1 69 ? -0.663 10.403 21.671 1.00 55.16 69 TYR A C 1
ATOM 579 O O . TYR A 1 69 ? -0.772 9.450 22.445 1.00 55.16 69 TYR A O 1
ATOM 587 N N . SER A 1 70 ? -0.062 11.548 22.006 1.00 44.72 70 SER A N 1
ATOM 588 C CA . SER A 1 70 ? 0.294 11.916 23.379 1.00 44.72 70 SER A CA 1
ATOM 589 C C . SER A 1 70 ? -0.973 11.915 24.229 1.00 44.72 70 SER A C 1
ATOM 591 O O . SER A 1 70 ? -1.931 12.598 23.881 1.00 44.72 70 SER A O 1
ATOM 593 N N . GLN A 1 71 ? -0.990 11.155 25.325 1.00 39.97 71 GLN A N 1
ATOM 594 C CA . GLN A 1 71 ? -2.017 11.283 26.361 1.00 39.97 71 GLN A CA 1
ATOM 595 C C . GLN A 1 71 ? -1.629 12.409 27.328 1.00 39.97 71 GLN A C 1
ATOM 597 O O . GLN A 1 71 ? -1.407 12.144 28.502 1.00 39.97 71 GLN A O 1
ATOM 602 N N . TRP A 1 72 ? -1.479 13.629 26.810 1.00 34.38 72 TRP A N 1
ATOM 603 C CA . TRP A 1 72 ? -1.372 14.886 27.558 1.00 34.38 72 TRP A CA 1
ATOM 604 C C . TRP A 1 72 ? -1.838 16.014 26.650 1.00 34.38 72 TRP A C 1
ATOM 606 O O . TRP A 1 72 ? -1.333 16.050 25.500 1.00 34.38 72 TRP A O 1
#

Radius of gyration: 19.22 Å; Cα contacts (8 Å, |Δi|>4): 85; chains: 1; bounding box: 49×21×55 Å

Foldseek 3Di:
DPPVQQVDKDKDKDKDFPVPDDPPVPDDDDDPDDPPDDDDDPPQTWIKIWIWMAGPVGTDDIDIDTDHDDPD

Sequence (72 aa):
MVDFHKRILFSDEAHFWLNGYFNKHNCRIWSEANPQVYVETPLHSEKLTVWCALWAGGILLQKRSPQRYSQW

Solvent-accessible surface area (backbone atoms only — not comparable to full-atom values): 4921 Å² total; per-residue (Å²): 131,84,70,61,68,64,75,46,76,47,72,52,79,47,80,43,45,75,81,74,58,69,89,61,88,79,74,79,86,85,66,99,56,90,77,82,80,77,79,88,71,73,91,81,64,49,34,40,38,35,39,41,31,38,39,70,93,42,80,76,47,77,49,78,46,79,48,73,80,74,96,117